Protein AF-A0A9Q4FZD1-F1 (afdb_monomer)

InterPro domains:
  IPR014198 Stage III sporulation protein AB [PF09548] (3-170)
  IPR014198 Stage III sporulation protein AB [PIRSF021435] (3-170)
  IPR014198 Stage III sporulation protein AB [TIGR02833] (3-170)

Organism: Salipaludibacillus agaradhaerens (NCBI:txid76935)

Nearest PDB structures (foldseek):
  6bs9-assembly4_D  TM=9.575E-01  e=6.728E-07  Bacillus subtilis subsp. subtilis str. 168
  7sqc-assembly1_1F  TM=3.186E-01  e=6.714E-01  Chlamydomonas reinhardtii
  8auw-assembly1_D  TM=2.528E-01  e=2.727E-01  Homo sapiens
  4tx5-assembly1_B  TM=2.500E-01  e=8.202E-01  Homo sapiens
  6hrn-assembly1_A  TM=1.832E-01  e=4.728E+00  Nostoc sp.

Structure (mmCIF, N/CA/C/O backbone):
data_AF-A0A9Q4FZD1-F1
#
_entry.id   AF-A0A9Q4FZD1-F1
#
loop_
_atom_site.group_PDB
_atom_site.id
_atom_site.type_symbol
_atom_site.label_atom_id
_atom_site.label_alt_id
_atom_site.label_comp_id
_atom_site.label_asym_id
_atom_site.label_entity_id
_atom_site.label_seq_id
_atom_site.pdbx_PDB_ins_code
_atom_site.Cartn_x
_atom_site.Cartn_y
_atom_site.Cartn_z
_atom_site.occupancy
_atom_site.B_iso_or_equiv
_atom_site.auth_seq_id
_atom_site.auth_comp_id
_atom_site.auth_asym_id
_atom_site.auth_atom_id
_atom_site.pdbx_PDB_model_num
ATOM 1 N N . MET A 1 1 ? 14.912 -12.432 -41.204 1.00 73.25 1 MET A N 1
ATOM 2 C CA . MET A 1 1 ? 15.344 -13.084 -39.947 1.00 73.25 1 MET A CA 1
ATOM 3 C C . MET A 1 1 ? 15.979 -12.078 -38.984 1.00 73.25 1 MET A C 1
ATOM 5 O O . MET A 1 1 ? 15.402 -11.865 -37.931 1.00 73.25 1 MET A O 1
ATOM 9 N N . MET A 1 2 ? 17.063 -11.380 -39.351 1.00 79.94 2 MET A N 1
ATOM 10 C CA . MET A 1 2 ? 17.784 -10.444 -38.459 1.00 79.94 2 MET A CA 1
ATOM 11 C C . MET A 1 2 ? 16.929 -9.287 -37.895 1.00 79.94 2 MET A C 1
ATOM 13 O O . MET A 1 2 ? 16.919 -9.051 -36.692 1.00 79.94 2 MET A O 1
ATOM 17 N N . TRP A 1 3 ? 16.117 -8.638 -38.738 1.00 88.12 3 TRP A N 1
ATOM 18 C CA . TRP A 1 3 ? 15.222 -7.544 -38.325 1.00 88.12 3 TRP A CA 1
ATOM 19 C C . TRP A 1 3 ? 14.130 -7.963 -37.329 1.00 88.12 3 TRP A C 1
ATOM 21 O O . TRP A 1 3 ? 13.725 -7.172 -36.483 1.00 88.12 3 TRP A O 1
ATOM 31 N N . LEU A 1 4 ? 13.678 -9.218 -37.405 1.00 93.44 4 LEU A N 1
ATOM 32 C CA . LEU A 1 4 ? 12.695 -9.781 -36.475 1.00 93.44 4 LEU A CA 1
ATOM 33 C C . LEU A 1 4 ? 13.307 -9.968 -35.081 1.00 93.44 4 LEU A C 1
ATOM 35 O O . LEU A 1 4 ? 12.682 -9.607 -34.090 1.00 93.44 4 LEU A O 1
ATOM 39 N N . GLY A 1 5 ? 14.548 -10.460 -35.011 1.00 93.44 5 GLY A N 1
ATOM 40 C CA . GLY A 1 5 ? 15.288 -10.563 -33.752 1.00 93.44 5 GLY A CA 1
ATOM 41 C C . GLY A 1 5 ? 15.528 -9.196 -33.110 1.00 93.44 5 GLY A C 1
ATOM 42 O O . GLY A 1 5 ? 15.253 -9.020 -31.926 1.00 93.44 5 GLY A O 1
ATOM 43 N N . ALA A 1 6 ? 15.944 -8.205 -33.905 1.00 95.19 6 ALA A N 1
ATOM 44 C CA . ALA A 1 6 ? 16.139 -6.838 -33.425 1.00 95.19 6 ALA A CA 1
ATOM 45 C C . ALA A 1 6 ? 14.850 -6.226 -32.846 1.00 95.19 6 ALA A C 1
ATOM 47 O O . ALA A 1 6 ? 14.877 -5.630 -31.769 1.00 95.19 6 ALA A O 1
ATOM 48 N N . ALA A 1 7 ? 13.709 -6.423 -33.516 1.00 95.69 7 ALA A N 1
ATOM 49 C CA . ALA A 1 7 ? 12.416 -5.952 -33.025 1.00 95.69 7 ALA A CA 1
ATOM 50 C C . ALA A 1 7 ? 12.028 -6.605 -31.687 1.00 95.69 7 ALA A C 1
ATOM 52 O O . ALA A 1 7 ? 11.580 -5.910 -30.778 1.00 95.69 7 ALA A O 1
ATOM 53 N N . ILE A 1 8 ? 12.242 -7.918 -31.539 1.00 96.38 8 ILE A N 1
ATOM 54 C CA . ILE A 1 8 ? 11.956 -8.637 -30.288 1.00 96.38 8 ILE A CA 1
ATOM 55 C C . ILE A 1 8 ? 12.805 -8.087 -29.139 1.00 96.38 8 ILE A C 1
ATOM 57 O O . ILE A 1 8 ? 12.263 -7.828 -28.069 1.00 96.38 8 ILE A O 1
ATOM 61 N N . ILE A 1 9 ? 14.106 -7.871 -29.359 1.00 96.50 9 ILE A N 1
ATOM 62 C CA . ILE A 1 9 ? 15.020 -7.342 -28.333 1.00 96.50 9 ILE A CA 1
ATOM 63 C C . ILE A 1 9 ? 14.562 -5.965 -27.852 1.00 96.50 9 ILE A C 1
ATOM 65 O O . ILE A 1 9 ? 14.472 -5.735 -26.649 1.00 96.50 9 ILE A O 1
ATOM 69 N N . ILE A 1 10 ? 14.238 -5.061 -28.780 1.00 96.62 10 ILE A N 1
ATOM 70 C CA . ILE A 1 10 ? 13.800 -3.705 -28.431 1.00 96.62 10 ILE A CA 1
ATOM 71 C C . ILE A 1 10 ? 12.472 -3.739 -27.664 1.00 96.62 10 ILE A C 1
ATOM 73 O O . ILE A 1 10 ? 12.308 -3.020 -26.677 1.00 96.62 10 ILE A O 1
ATOM 77 N N . LEU A 1 11 ? 11.513 -4.564 -28.099 1.00 97.56 11 LEU A N 1
ATOM 78 C CA . LEU A 1 11 ? 10.206 -4.660 -27.447 1.00 97.56 11 LEU A CA 1
ATOM 79 C C . LEU A 1 11 ? 10.313 -5.214 -26.024 1.00 97.56 11 LEU A C 1
ATOM 81 O O . LEU A 1 11 ? 9.697 -4.660 -25.114 1.00 97.56 11 LEU A O 1
ATOM 85 N N . THR A 1 12 ? 11.104 -6.266 -25.808 1.00 96.62 12 THR A N 1
ATOM 86 C CA . THR A 1 12 ? 11.257 -6.862 -24.475 1.00 96.62 12 THR A CA 1
ATOM 87 C C . THR A 1 12 ? 12.021 -5.938 -23.533 1.00 96.62 12 THR A C 1
ATOM 89 O O . THR A 1 12 ? 11.570 -5.724 -22.410 1.00 96.62 12 THR A O 1
ATOM 92 N N . SER A 1 13 ? 13.115 -5.316 -23.981 1.00 96.56 13 SER A N 1
ATOM 93 C CA . SER A 1 13 ? 13.891 -4.389 -23.150 1.00 96.56 13 SER A CA 1
ATOM 94 C C . SER A 1 13 ? 13.083 -3.142 -22.770 1.00 96.56 13 SER A C 1
ATOM 96 O O . SER A 1 13 ? 13.104 -2.708 -21.616 1.00 96.56 13 SER A O 1
ATOM 98 N N . THR A 1 14 ? 12.308 -2.597 -23.714 1.00 97.06 14 THR A N 1
ATOM 99 C CA . THR A 1 14 ? 11.398 -1.471 -23.461 1.00 97.06 14 THR A CA 1
ATOM 100 C C . THR A 1 14 ? 10.297 -1.879 -22.489 1.00 97.06 14 THR A C 1
ATOM 102 O O . THR A 1 14 ? 10.012 -1.141 -21.545 1.00 97.06 14 THR A O 1
ATOM 105 N N . GLY A 1 15 ? 9.725 -3.074 -22.673 1.00 97.38 15 GLY A N 1
ATOM 106 C CA . GLY A 1 15 ? 8.716 -3.636 -21.780 1.00 97.38 15 GLY A CA 1
ATOM 107 C C . GLY A 1 15 ? 9.211 -3.764 -20.339 1.00 97.38 15 GLY A C 1
ATOM 108 O O . GLY A 1 15 ? 8.520 -3.329 -19.423 1.00 97.38 15 GLY A O 1
ATOM 109 N N . VAL A 1 16 ? 10.436 -4.259 -20.133 1.00 97.31 16 VAL A N 1
ATOM 110 C CA . VAL A 1 16 ? 11.064 -4.335 -18.801 1.00 97.31 16 VAL A CA 1
ATOM 111 C C . VAL A 1 16 ? 11.230 -2.945 -18.181 1.00 97.31 16 VAL A C 1
ATOM 113 O O . VAL A 1 16 ? 10.867 -2.743 -17.024 1.00 97.31 16 VAL A O 1
ATOM 116 N N . GLY A 1 17 ? 11.726 -1.964 -18.943 1.00 97.12 17 GLY A N 1
ATOM 117 C CA . GLY A 1 17 ? 11.866 -0.587 -18.454 1.00 97.12 17 GLY A CA 1
ATOM 118 C C . GLY A 1 17 ? 10.527 0.047 -18.056 1.00 97.12 17 GLY A C 1
ATOM 119 O O . GLY A 1 17 ? 10.441 0.768 -17.060 1.00 97.12 17 GLY A O 1
ATOM 120 N N . TRP A 1 18 ? 9.464 -0.247 -18.805 1.00 96.88 18 TRP A N 1
ATOM 121 C CA . TRP A 1 18 ? 8.106 0.191 -18.483 1.00 96.88 18 TRP A CA 1
ATOM 122 C C . TRP A 1 18 ? 7.532 -0.509 -17.252 1.00 96.88 18 TRP A C 1
ATOM 124 O O . TRP A 1 18 ? 6.902 0.157 -16.434 1.00 96.88 18 TRP A O 1
ATOM 134 N N . GLU A 1 19 ? 7.759 -1.810 -17.085 1.00 97.25 19 GLU A N 1
ATOM 135 C CA . GLU A 1 19 ? 7.276 -2.546 -15.913 1.00 97.25 19 GLU A CA 1
ATOM 136 C C . GLU A 1 19 ? 7.944 -2.049 -14.625 1.00 97.25 19 GLU A C 1
ATOM 138 O O . GLU A 1 19 ? 7.257 -1.755 -13.647 1.00 97.25 19 GLU A O 1
ATOM 143 N N . LEU A 1 20 ? 9.263 -1.826 -14.646 1.00 96.38 20 LEU A N 1
ATOM 144 C CA . LEU A 1 20 ? 9.989 -1.233 -13.516 1.00 96.38 20 LEU A CA 1
ATOM 145 C C . LEU A 1 20 ? 9.476 0.169 -13.169 1.00 96.38 20 LEU A C 1
ATOM 147 O O . LEU A 1 20 ? 9.356 0.516 -11.996 1.00 96.38 20 LEU A O 1
ATOM 151 N N . SER A 1 21 ? 9.141 0.972 -14.179 1.00 96.25 21 SER A N 1
ATOM 152 C CA . SER A 1 21 ? 8.519 2.281 -13.976 1.00 96.25 21 SER A CA 1
ATOM 153 C C . SER A 1 21 ? 7.132 2.165 -13.340 1.00 96.25 21 SER A C 1
ATOM 155 O O . SER A 1 21 ? 6.840 2.916 -12.411 1.00 96.25 21 SER A O 1
ATOM 157 N N . LYS A 1 22 ? 6.284 1.243 -13.809 1.00 97.00 22 LYS A N 1
ATOM 158 C CA . LYS A 1 22 ? 4.935 1.038 -13.257 1.00 97.00 22 LYS A CA 1
ATOM 159 C C . LYS A 1 22 ? 4.967 0.532 -11.821 1.00 97.00 22 LYS A C 1
ATOM 161 O O . LYS A 1 22 ? 4.122 0.932 -11.030 1.00 97.00 22 LYS A O 1
ATOM 166 N N . ARG A 1 23 ? 5.947 -0.297 -11.462 1.00 97.00 23 ARG A N 1
ATOM 167 C CA . ARG A 1 23 ? 6.154 -0.757 -10.084 1.00 97.00 23 ARG A CA 1
ATOM 168 C C . ARG A 1 23 ? 6.319 0.409 -9.100 1.00 97.00 23 ARG A C 1
ATOM 170 O O . ARG A 1 23 ? 5.718 0.390 -8.029 1.00 97.00 23 ARG A O 1
ATOM 177 N N . LEU A 1 24 ? 7.057 1.460 -9.482 1.00 97.62 24 LEU A N 1
ATOM 178 C CA . LEU A 1 24 ? 7.194 2.671 -8.656 1.00 97.62 24 LEU A CA 1
ATOM 179 C C . LEU A 1 24 ? 5.847 3.381 -8.451 1.00 97.62 24 LEU A C 1
ATOM 181 O O . LEU A 1 24 ? 5.520 3.785 -7.340 1.00 97.62 24 LEU A O 1
ATOM 185 N N . GLU A 1 25 ? 5.058 3.511 -9.518 1.00 97.38 25 GLU A N 1
ATOM 186 C CA . GLU A 1 25 ? 3.733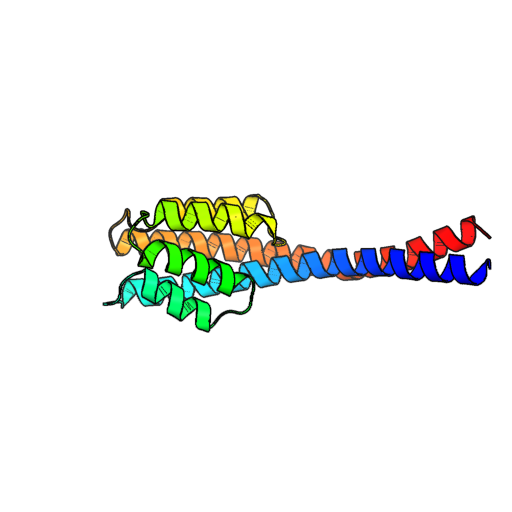 4.139 -9.477 1.00 97.38 25 GLU A CA 1
ATOM 187 C C . GLU A 1 25 ? 2.739 3.334 -8.628 1.00 97.38 25 GLU A C 1
ATOM 189 O O . GLU A 1 25 ? 2.021 3.906 -7.802 1.00 97.38 25 GLU A O 1
ATOM 194 N N . ARG A 1 26 ? 2.714 2.004 -8.798 1.00 98.12 26 ARG A N 1
ATOM 195 C CA . ARG A 1 26 ? 1.842 1.090 -8.047 1.00 98.12 26 ARG A CA 1
ATOM 196 C C . ARG A 1 26 ? 2.124 1.162 -6.553 1.00 98.12 26 ARG A C 1
ATOM 198 O O . ARG A 1 26 ? 1.175 1.291 -5.784 1.00 98.12 26 ARG A O 1
ATOM 205 N N . ARG A 1 27 ? 3.400 1.163 -6.147 1.00 98.19 27 ARG A N 1
ATOM 206 C CA . ARG A 1 27 ? 3.795 1.322 -4.741 1.00 98.19 27 ARG A CA 1
ATOM 207 C C . ARG A 1 27 ? 3.266 2.627 -4.144 1.00 98.19 27 ARG A C 1
ATOM 209 O O . ARG A 1 27 ? 2.564 2.597 -3.136 1.00 98.19 27 ARG A O 1
ATOM 216 N N . THR A 1 28 ? 3.560 3.765 -4.780 1.00 98.44 28 THR A N 1
ATOM 217 C CA . THR A 1 28 ? 3.109 5.093 -4.318 1.00 98.44 28 THR A CA 1
ATOM 218 C C . THR A 1 28 ? 1.588 5.150 -4.191 1.00 98.44 28 THR A C 1
ATOM 220 O O . THR A 1 28 ? 1.046 5.609 -3.186 1.00 98.44 28 THR A O 1
ATOM 223 N N . THR A 1 29 ? 0.890 4.650 -5.209 1.00 98.31 29 THR A N 1
ATOM 224 C CA . THR A 1 29 ? -0.574 4.625 -5.259 1.00 98.31 29 THR A CA 1
ATOM 225 C C . THR A 1 29 ? -1.159 3.745 -4.159 1.00 98.31 29 THR A C 1
ATOM 227 O O . THR A 1 29 ? -2.129 4.127 -3.506 1.00 98.31 29 THR A O 1
ATOM 230 N N . LEU A 1 30 ? -0.555 2.586 -3.906 1.00 98.56 30 LEU A N 1
ATOM 231 C CA . LEU A 1 30 ? -1.023 1.671 -2.880 1.00 98.56 30 LEU A CA 1
ATOM 232 C C . LEU A 1 30 ? -0.825 2.231 -1.464 1.00 98.56 30 LEU A C 1
ATOM 234 O O . LEU A 1 30 ? -1.756 2.179 -0.663 1.00 98.56 30 LEU A O 1
ATOM 238 N N . LEU A 1 31 ? 0.327 2.843 -1.174 1.00 98.56 31 LEU A N 1
ATOM 239 C CA . LEU A 1 31 ? 0.563 3.539 0.098 1.00 98.56 31 LEU A CA 1
ATOM 240 C C . LEU A 1 31 ? -0.485 4.630 0.351 1.00 98.56 31 LEU A C 1
ATOM 242 O O . LEU A 1 31 ? -1.032 4.721 1.451 1.00 98.56 31 LEU A O 1
ATOM 246 N N . ARG A 1 32 ? -0.833 5.403 -0.686 1.00 98.50 32 ARG A N 1
ATOM 247 C CA . ARG A 1 32 ? -1.905 6.401 -0.609 1.00 98.50 32 ARG A CA 1
ATOM 248 C C . ARG A 1 32 ? -3.252 5.771 -0.264 1.00 98.50 32 ARG A C 1
ATOM 250 O O . ARG A 1 32 ? -3.941 6.280 0.614 1.00 98.50 32 ARG A O 1
ATOM 257 N N . HIS A 1 33 ? -3.632 4.679 -0.928 1.00 98.50 33 HIS A N 1
ATOM 258 C CA . HIS A 1 33 ? -4.896 3.995 -0.642 1.00 98.50 33 HIS A CA 1
ATOM 259 C C . HIS A 1 33 ? -4.944 3.434 0.781 1.00 98.50 33 HIS A C 1
ATOM 261 O O . HIS A 1 33 ? -5.967 3.577 1.443 1.00 98.50 33 HIS A O 1
ATOM 267 N N . MET A 1 34 ? -3.842 2.868 1.281 1.00 98.25 34 MET A N 1
ATOM 268 C CA . MET A 1 34 ? -3.763 2.395 2.666 1.00 98.25 34 MET A CA 1
ATOM 269 C C . MET A 1 34 ? -3.855 3.545 3.673 1.00 98.25 34 MET A C 1
ATOM 271 O O . MET A 1 34 ? -4.530 3.414 4.691 1.00 98.25 34 MET A O 1
ATOM 275 N N . LYS A 1 35 ? -3.243 4.698 3.381 1.00 97.44 35 LYS A N 1
ATOM 276 C CA . LYS A 1 35 ? -3.379 5.899 4.216 1.00 97.44 35 LYS A CA 1
ATOM 277 C C . LYS A 1 35 ? -4.835 6.365 4.293 1.00 97.44 35 LYS A C 1
ATOM 279 O O . LYS A 1 35 ? -5.343 6.569 5.390 1.00 97.44 35 LYS A O 1
ATOM 284 N N . VAL A 1 36 ? -5.508 6.469 3.143 1.00 97.00 36 VAL A N 1
ATOM 285 C CA . VAL A 1 36 ? -6.935 6.833 3.064 1.00 97.00 36 VAL A CA 1
ATOM 286 C C . VAL A 1 36 ? -7.797 5.822 3.820 1.00 97.00 36 VAL A C 1
ATOM 288 O O . VAL A 1 36 ? -8.666 6.223 4.585 1.00 97.00 36 VAL A O 1
ATOM 291 N N . ALA A 1 37 ? -7.519 4.522 3.680 1.00 96.62 37 ALA A N 1
ATOM 292 C CA . ALA A 1 37 ? -8.226 3.481 4.420 1.00 96.62 37 ALA A CA 1
ATOM 293 C C . ALA A 1 37 ? -8.158 3.699 5.937 1.00 96.62 37 ALA A C 1
ATOM 295 O O . ALA A 1 37 ? -9.175 3.611 6.621 1.00 96.62 37 ALA A O 1
ATOM 296 N N . LEU A 1 38 ? -6.969 4.012 6.462 1.00 94.75 38 LEU A N 1
ATOM 297 C CA . LEU A 1 38 ? -6.789 4.282 7.887 1.00 94.75 38 LEU A CA 1
ATOM 298 C C . LEU A 1 38 ? -7.433 5.602 8.322 1.00 94.75 38 LEU A C 1
ATOM 300 O O . LEU A 1 38 ? -7.863 5.711 9.463 1.00 94.75 38 LEU A O 1
ATOM 304 N N . GLU A 1 39 ? -7.499 6.614 7.459 1.00 92.88 39 GLU A N 1
ATOM 305 C CA . GLU A 1 39 ? -8.219 7.874 7.720 1.00 92.88 39 GLU A CA 1
ATOM 306 C C . GLU A 1 39 ? -9.726 7.659 7.838 1.00 92.88 39 GLU A C 1
ATOM 308 O O . GLU A 1 39 ? -10.361 8.130 8.788 1.00 92.88 39 GLU A O 1
ATOM 313 N N . THR A 1 40 ? -10.291 6.866 6.928 1.00 92.88 40 THR A N 1
ATOM 314 C CA . THR A 1 40 ? -11.691 6.456 7.029 1.00 92.88 40 THR A CA 1
ATOM 315 C C . THR A 1 40 ? -11.911 5.606 8.277 1.00 92.88 40 THR A C 1
ATOM 317 O O . THR A 1 40 ? -12.872 5.841 8.999 1.00 92.88 40 THR A O 1
ATOM 320 N N . LEU A 1 41 ? -10.988 4.695 8.603 1.00 91.00 41 LEU A N 1
ATOM 321 C CA . LEU A 1 41 ? -11.077 3.891 9.821 1.00 91.00 41 LEU A CA 1
ATOM 322 C C . LEU A 1 41 ? -11.009 4.732 11.105 1.00 91.00 41 LEU A C 1
ATOM 324 O O . LEU A 1 41 ? -11.752 4.427 12.028 1.00 91.00 41 LEU A O 1
ATOM 328 N N . ASP A 1 42 ? -10.174 5.778 11.190 1.00 88.88 42 ASP A N 1
ATOM 329 C CA . ASP A 1 42 ? -10.147 6.679 12.364 1.00 88.88 42 ASP A CA 1
ATOM 330 C C . ASP A 1 42 ? -11.505 7.357 12.563 1.00 88.88 42 ASP A C 1
ATOM 332 O O . ASP A 1 42 ? -12.014 7.458 13.681 1.00 88.88 42 ASP A O 1
ATOM 336 N N . THR A 1 43 ? -12.107 7.788 11.452 1.00 84.81 43 THR A N 1
ATOM 337 C CA . THR A 1 43 ? -13.433 8.406 11.441 1.00 84.81 43 THR A CA 1
ATOM 338 C C . THR A 1 43 ? -14.478 7.400 11.912 1.00 84.81 43 THR A C 1
ATOM 340 O O . THR A 1 43 ? -15.196 7.678 12.869 1.00 84.81 43 THR A O 1
ATOM 343 N N . GLU A 1 44 ? -14.510 6.204 11.322 1.00 82.75 44 GLU A N 1
ATOM 344 C CA . GLU A 1 44 ? -15.433 5.148 11.732 1.00 82.75 44 GLU A CA 1
ATOM 345 C C . GLU A 1 44 ? -15.215 4.777 13.20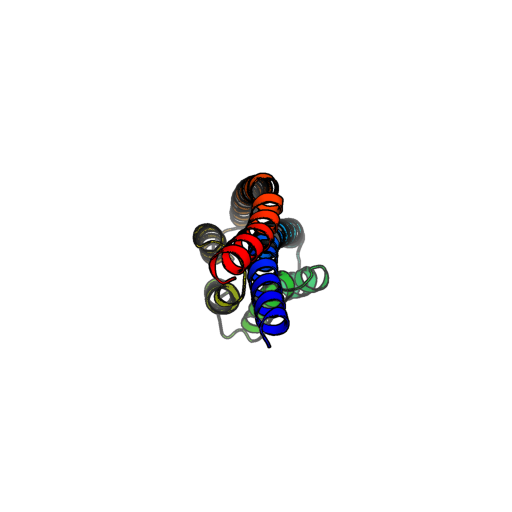1 1.00 82.75 44 GLU A C 1
ATOM 347 O O . GLU A 1 44 ? -16.130 4.939 13.981 1.00 82.75 44 GLU A O 1
ATOM 352 N N . VAL A 1 45 ? -14.017 4.412 13.664 1.00 77.44 45 VAL A N 1
ATOM 353 C CA . VAL A 1 45 ? -13.774 4.036 15.077 1.00 77.44 45 VAL A CA 1
ATOM 354 C C . VAL A 1 45 ? -14.159 5.146 16.067 1.00 77.44 45 VAL A C 1
ATOM 356 O O . VAL A 1 45 ? -14.616 4.852 17.171 1.00 77.44 45 VAL A O 1
ATOM 359 N N . THR A 1 46 ? -14.015 6.418 15.685 1.00 70.94 46 THR A N 1
ATOM 360 C CA . THR A 1 46 ? -14.405 7.560 16.528 1.00 70.94 46 THR A CA 1
ATOM 361 C C . THR A 1 46 ? -15.927 7.721 16.644 1.00 70.94 46 THR A C 1
ATOM 363 O O . THR A 1 46 ? -16.411 8.182 17.679 1.00 70.94 46 THR A O 1
ATOM 366 N N . PHE A 1 47 ? -16.689 7.353 15.610 1.00 66.31 47 PHE A N 1
ATOM 367 C CA . PHE A 1 47 ? -18.143 7.561 15.540 1.00 66.31 47 PHE A CA 1
ATOM 368 C C . PHE A 1 47 ? -18.971 6.261 15.560 1.00 66.31 47 PHE A C 1
ATOM 370 O O . PHE A 1 47 ? -20.196 6.317 15.692 1.00 66.31 47 PHE A O 1
ATOM 377 N N . ALA A 1 48 ? -18.334 5.098 15.422 1.00 61.69 48 ALA A N 1
ATOM 378 C CA . ALA A 1 48 ? -18.983 3.853 15.042 1.00 61.69 48 ALA A CA 1
ATOM 379 C C . ALA A 1 48 ? -19.732 3.205 16.200 1.00 61.69 48 ALA A C 1
ATOM 381 O O . ALA A 1 48 ? -19.195 2.904 17.264 1.00 61.69 48 ALA A O 1
ATOM 382 N N . MET A 1 49 ? -20.985 2.883 15.889 1.00 65.62 49 MET A N 1
ATOM 383 C CA . MET A 1 49 ? -21.815 1.895 16.572 1.00 65.62 49 MET A CA 1
ATOM 384 C C . MET A 1 49 ? -21.814 0.545 15.820 1.00 65.62 49 MET A C 1
ATOM 386 O O . MET A 1 49 ? -22.650 -0.307 16.117 1.00 65.62 49 MET A O 1
ATOM 390 N N . ILE A 1 50 ? -20.922 0.358 14.830 1.00 82.75 50 ILE A N 1
ATOM 391 C CA . ILE A 1 50 ? -20.869 -0.832 13.962 1.00 82.75 50 ILE A CA 1
ATOM 392 C C . ILE A 1 50 ? -19.644 -1.721 14.251 1.00 82.75 50 ILE A C 1
ATOM 394 O O . ILE A 1 50 ? -18.601 -1.215 14.671 1.00 82.75 50 ILE A O 1
ATOM 398 N N . PRO A 1 51 ? -19.736 -3.045 14.027 1.00 87.38 51 PRO A N 1
ATOM 399 C CA . PRO A 1 51 ? -18.605 -3.959 14.168 1.00 87.38 51 PRO A CA 1
ATOM 400 C C . PRO A 1 51 ? -17.456 -3.670 13.188 1.00 87.38 51 PRO A C 1
ATOM 402 O O . PRO A 1 51 ? -17.668 -3.236 12.058 1.00 87.38 51 PRO A O 1
ATOM 405 N N . LEU A 1 52 ? -16.225 -4.012 13.581 1.00 88.25 52 LEU A N 1
ATOM 406 C CA . LEU A 1 52 ? -15.015 -3.729 12.796 1.00 88.25 52 LEU A CA 1
ATOM 407 C C . LEU A 1 52 ? -14.991 -4.404 11.411 1.00 88.25 52 LEU A C 1
ATOM 409 O O . LEU A 1 52 ? -14.505 -3.811 10.449 1.00 88.25 52 LEU A O 1
ATOM 413 N N . TRP A 1 53 ? -15.535 -5.620 11.286 1.00 91.44 53 TRP A N 1
ATOM 414 C CA . TRP A 1 53 ? -15.645 -6.296 9.986 1.00 91.44 53 TRP A CA 1
ATOM 415 C C . TRP A 1 53 ? -16.507 -5.492 9.004 1.00 91.44 53 TRP A C 1
ATOM 417 O O . TRP A 1 53 ? -16.175 -5.417 7.821 1.00 91.44 53 TRP A O 1
ATOM 427 N N . GLU A 1 54 ? -17.571 -4.850 9.496 1.00 92.31 54 GLU A N 1
ATOM 428 C CA . GLU A 1 54 ? -18.475 -4.030 8.690 1.00 92.31 54 GLU A CA 1
ATOM 429 C C . GLU A 1 54 ? -17.787 -2.725 8.277 1.00 92.31 54 GLU A C 1
ATOM 431 O O . GLU A 1 54 ? -17.871 -2.330 7.115 1.00 92.31 54 GLU A O 1
ATOM 436 N N . ALA A 1 55 ? -17.023 -2.108 9.185 1.00 91.94 55 ALA A N 1
ATOM 437 C CA . ALA A 1 55 ? -16.207 -0.938 8.867 1.00 91.94 55 ALA A CA 1
ATOM 438 C C . ALA A 1 55 ? -15.203 -1.243 7.740 1.00 91.94 55 ALA A C 1
ATOM 440 O O . ALA A 1 55 ? -15.151 -0.520 6.746 1.00 91.94 55 ALA A O 1
ATOM 441 N N . PHE A 1 56 ? -14.455 -2.349 7.828 1.00 94.19 56 PHE A N 1
ATOM 442 C CA . PHE A 1 56 ? -13.532 -2.746 6.758 1.00 94.19 56 PHE A CA 1
ATOM 443 C C . PHE A 1 56 ? -14.245 -3.014 5.427 1.00 94.19 56 PHE A C 1
ATOM 445 O O . PHE A 1 56 ? -13.754 -2.576 4.386 1.00 94.19 56 PHE A O 1
ATOM 452 N N . GLU A 1 57 ? -15.419 -3.653 5.444 1.00 95.19 57 GLU A N 1
ATOM 453 C CA . GLU A 1 57 ? -16.225 -3.888 4.239 1.00 95.19 57 GLU A CA 1
ATOM 454 C C . GLU A 1 57 ? -16.679 -2.568 3.584 1.00 95.19 57 GLU A C 1
ATOM 456 O O . GLU A 1 57 ? -16.642 -2.415 2.358 1.00 95.19 57 GLU A O 1
ATOM 461 N N . GLN A 1 58 ? -17.107 -1.589 4.385 1.00 94.25 58 GLN A N 1
ATOM 462 C CA . GLN A 1 58 ? -17.541 -0.279 3.894 1.00 94.25 58 GLN A CA 1
ATOM 463 C C . GLN A 1 58 ? -16.382 0.555 3.336 1.00 94.25 58 GLN A C 1
ATOM 465 O O . GLN A 1 58 ? -16.541 1.209 2.301 1.00 94.25 58 GLN A O 1
ATOM 470 N N . ILE A 1 59 ? -15.211 0.509 3.975 1.00 95.81 59 ILE A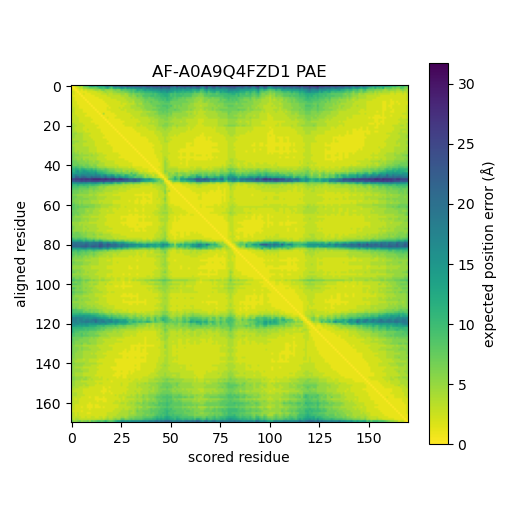 N 1
ATOM 471 C CA . ILE A 1 59 ? -14.003 1.186 3.487 1.00 95.81 59 ILE A CA 1
ATOM 472 C C . ILE A 1 59 ? -13.538 0.539 2.176 1.00 95.81 59 ILE A C 1
ATOM 474 O O . ILE A 1 59 ? -13.241 1.240 1.207 1.00 95.81 59 ILE A O 1
ATOM 478 N N . ALA A 1 60 ? -13.543 -0.795 2.092 1.00 97.50 60 ALA A N 1
ATOM 479 C CA . ALA A 1 60 ? -13.136 -1.525 0.893 1.00 97.50 60 ALA A CA 1
ATOM 480 C C . ALA A 1 60 ? -13.949 -1.119 -0.349 1.00 97.50 60 ALA A C 1
ATOM 482 O O . ALA A 1 60 ?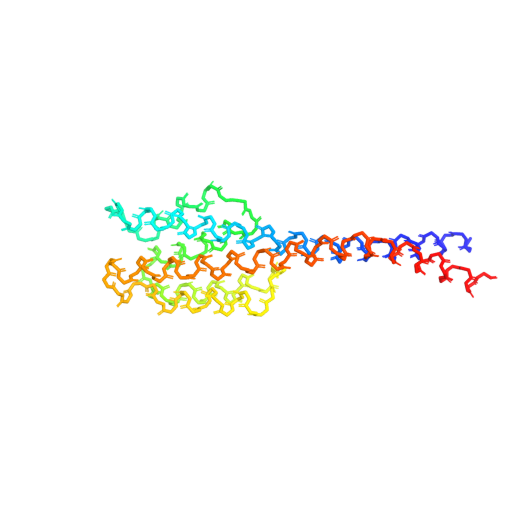 -13.382 -0.946 -1.428 1.00 97.50 60 ALA A O 1
ATOM 483 N N . LYS A 1 61 ? -15.263 -0.888 -0.204 1.00 96.44 61 LYS A N 1
ATOM 484 C CA . LYS A 1 61 ? -16.156 -0.443 -1.297 1.00 96.44 61 LYS A CA 1
ATOM 485 C C . LYS A 1 61 ? -15.744 0.893 -1.930 1.00 96.44 61 LYS A C 1
ATOM 487 O O . LYS A 1 61 ? -16.148 1.170 -3.058 1.00 96.44 61 LYS A O 1
ATOM 492 N N . GLN A 1 62 ? -14.954 1.702 -1.229 1.00 95.94 62 GLN A N 1
ATOM 493 C CA . GLN A 1 62 ? -14.511 3.028 -1.668 1.00 95.94 62 GLN A CA 1
ATOM 494 C C . GLN A 1 62 ? -13.097 3.017 -2.267 1.00 95.94 62 GLN A C 1
ATOM 496 O O . GLN A 1 62 ? -12.648 4.029 -2.805 1.00 95.94 62 GLN A O 1
ATOM 501 N N . LEU A 1 63 ? -12.393 1.885 -2.195 1.00 97.00 63 LEU A N 1
ATOM 502 C CA . LEU A 1 63 ? -11.010 1.758 -2.638 1.00 97.00 63 LEU A CA 1
ATOM 503 C C . LEU A 1 63 ? -10.909 0.935 -3.931 1.00 97.00 63 LEU A C 1
ATOM 505 O O . LEU A 1 63 ? -11.704 0.024 -4.177 1.00 97.00 63 LEU A O 1
ATOM 509 N N . PRO A 1 64 ? -9.911 1.210 -4.782 1.00 97.44 64 PRO A N 1
ATOM 510 C CA . PRO A 1 64 ? -9.574 0.322 -5.883 1.00 97.44 64 PRO A CA 1
ATOM 511 C C . PRO A 1 64 ? -8.746 -0.881 -5.396 1.00 97.44 64 PRO A C 1
ATOM 513 O O . PRO A 1 64 ? -8.153 -0.883 -4.313 1.00 97.44 64 PRO A O 1
ATOM 516 N N . ALA A 1 65 ? -8.676 -1.915 -6.237 1.00 96.75 65 ALA A N 1
ATOM 517 C CA . ALA A 1 65 ? -7.708 -2.994 -6.062 1.00 96.75 65 ALA A CA 1
ATOM 518 C C . ALA A 1 65 ? -6.264 -2.446 -6.179 1.00 96.75 65 ALA A C 1
ATOM 520 O O . ALA A 1 65 ? -6.035 -1.513 -6.957 1.00 96.75 65 ALA A O 1
ATOM 521 N N . PRO A 1 66 ? -5.289 -2.994 -5.430 1.00 97.69 66 PRO A N 1
ATOM 522 C CA . PRO A 1 66 ? -5.414 -4.165 -4.554 1.00 97.69 66 PRO A CA 1
ATOM 523 C C . PRO A 1 66 ? -5.779 -3.832 -3.091 1.00 97.69 66 PRO A C 1
ATOM 525 O O . PRO A 1 66 ? -5.987 -4.746 -2.302 1.00 97.69 66 PRO A O 1
ATOM 528 N N . ALA A 1 67 ? -5.887 -2.553 -2.704 1.00 98.19 67 ALA A N 1
ATOM 529 C CA . ALA A 1 67 ? -6.202 -2.155 -1.321 1.00 98.19 67 ALA A CA 1
ATOM 530 C C . ALA A 1 67 ? -7.599 -2.620 -0.869 1.00 98.19 67 ALA A C 1
ATOM 532 O O . ALA A 1 67 ? -7.778 -3.077 0.258 1.00 98.19 67 ALA A O 1
ATOM 533 N N . LYS A 1 68 ? -8.584 -2.550 -1.772 1.00 98.25 68 LYS A N 1
ATOM 534 C CA . LYS A 1 68 ? -9.921 -3.121 -1.553 1.00 98.25 68 LYS A CA 1
ATOM 535 C C . LYS A 1 68 ? -9.866 -4.606 -1.210 1.00 98.25 68 LYS A C 1
ATOM 537 O O . LYS A 1 68 ? -10.603 -5.054 -0.338 1.00 98.25 68 LYS A O 1
ATOM 542 N N . ASP A 1 69 ? -9.041 -5.357 -1.931 1.00 98.06 69 ASP A N 1
ATOM 543 C CA . ASP A 1 69 ? -9.011 -6.812 -1.818 1.00 98.06 69 ASP A CA 1
ATOM 544 C C . ASP A 1 69 ? -8.451 -7.217 -0.451 1.00 98.06 69 ASP A C 1
ATOM 546 O O . ASP A 1 69 ? -9.054 -8.048 0.220 1.00 98.06 69 ASP A O 1
ATOM 550 N N . PHE A 1 70 ? -7.419 -6.510 0.024 1.00 98.31 70 PHE A N 1
ATOM 551 C CA . PHE A 1 70 ? -6.901 -6.650 1.385 1.00 98.31 70 PHE A CA 1
ATOM 552 C C . PHE A 1 70 ? -7.979 -6.422 2.455 1.00 98.31 70 PHE A C 1
ATOM 554 O O . PHE A 1 70 ? -8.218 -7.287 3.292 1.00 98.31 70 PHE A O 1
ATOM 561 N N . LEU A 1 71 ? -8.677 -5.280 2.425 1.00 97.56 71 LEU A N 1
ATOM 562 C CA . LEU A 1 71 ? -9.688 -4.979 3.448 1.00 97.56 71 LEU A CA 1
ATOM 563 C C . LEU A 1 71 ? -10.891 -5.927 3.397 1.00 97.56 71 LEU A C 1
ATOM 565 O O . LEU A 1 71 ? -11.434 -6.276 4.445 1.00 97.56 71 LEU A O 1
ATOM 569 N N . ASN A 1 72 ? -11.295 -6.376 2.207 1.00 97.62 72 ASN A N 1
ATOM 570 C CA . ASN A 1 72 ? -12.326 -7.404 2.069 1.00 97.62 72 ASN A CA 1
ATOM 571 C C . ASN A 1 72 ? -11.869 -8.752 2.637 1.00 97.62 72 ASN A C 1
ATOM 573 O O . ASN A 1 72 ? -12.669 -9.432 3.279 1.00 97.62 72 ASN A O 1
ATOM 577 N N . GLY A 1 73 ? -10.606 -9.131 2.428 1.00 96.62 73 GLY A N 1
ATOM 578 C CA . GLY A 1 73 ? -10.024 -10.338 3.011 1.00 96.62 73 GLY A CA 1
ATOM 579 C C . GLY A 1 73 ? -10.046 -10.292 4.540 1.00 96.62 73 GLY A C 1
ATOM 580 O O . GLY A 1 73 ? -10.604 -11.188 5.175 1.00 96.62 73 GLY A O 1
ATOM 581 N N . VAL A 1 74 ? -9.579 -9.185 5.131 1.00 96.19 74 VAL A N 1
ATOM 582 C CA . VAL A 1 74 ? -9.634 -8.960 6.588 1.00 96.19 74 VAL A CA 1
ATOM 583 C C . VAL A 1 74 ? -11.078 -8.992 7.101 1.00 96.19 74 VAL A C 1
ATOM 585 O O . VAL A 1 74 ? -11.369 -9.646 8.101 1.00 96.19 74 VAL A O 1
ATOM 588 N N . SER A 1 75 ? -12.000 -8.306 6.418 1.00 95.25 75 SER A N 1
ATOM 589 C CA . SER A 1 75 ? -13.422 -8.281 6.779 1.00 95.25 75 SER A CA 1
ATOM 590 C C . SER A 1 75 ? -14.042 -9.680 6.770 1.00 95.25 75 SER A C 1
ATOM 592 O O . SER A 1 75 ? -14.729 -10.050 7.721 1.00 95.25 75 SER A O 1
ATOM 594 N N . THR A 1 76 ?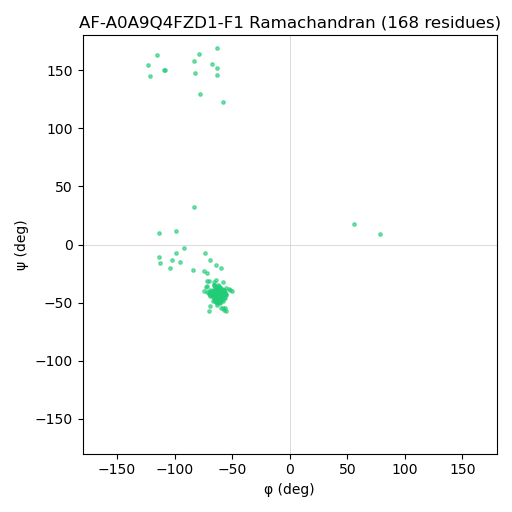 -13.759 -10.477 5.737 1.00 95.44 76 THR A N 1
ATOM 595 C CA . THR A 1 76 ? -14.291 -11.839 5.587 1.00 95.44 76 THR A CA 1
ATOM 596 C C . THR A 1 76 ? -13.828 -12.733 6.735 1.00 95.44 76 THR A C 1
ATOM 598 O O . THR A 1 76 ? -14.664 -13.330 7.408 1.00 95.44 76 THR A O 1
ATOM 601 N N . ARG A 1 77 ? -12.524 -12.732 7.039 1.00 93.88 77 ARG A N 1
ATOM 602 C CA . ARG A 1 77 ? -11.942 -13.496 8.158 1.00 93.88 77 ARG A CA 1
ATOM 603 C C . ARG A 1 77 ? -12.545 -13.120 9.510 1.00 93.88 77 ARG A C 1
ATOM 605 O O . ARG A 1 77 ? -12.809 -13.979 10.346 1.00 93.88 77 ARG A O 1
ATOM 612 N N . LEU A 1 78 ? -12.810 -11.831 9.720 1.00 92.25 78 LEU A N 1
ATOM 613 C CA . LEU A 1 78 ? -13.442 -11.347 10.947 1.00 92.25 78 LEU A CA 1
ATOM 614 C C . LEU A 1 78 ? -14.928 -11.706 11.045 1.00 92.25 78 LEU A C 1
ATOM 616 O O . LEU A 1 78 ? -15.429 -11.948 12.143 1.00 92.25 78 LEU A O 1
ATOM 620 N N . LYS A 1 79 ? -15.650 -11.708 9.922 1.00 90.06 79 LYS A N 1
ATOM 621 C CA . LYS A 1 79 ? -17.097 -11.952 9.885 1.00 90.06 79 LYS A CA 1
ATOM 622 C C . LYS A 1 79 ? -17.458 -13.366 10.330 1.00 90.06 79 LYS A C 1
ATOM 624 O O . LYS A 1 79 ? -18.466 -13.547 11.016 1.00 90.06 79 LYS A O 1
ATOM 629 N N . ASP A 1 80 ? -16.613 -14.334 9.998 1.00 83.38 80 ASP A N 1
ATOM 630 C CA . ASP A 1 80 ? -16.808 -15.733 10.375 1.00 83.38 80 ASP A CA 1
ATOM 631 C C . ASP A 1 80 ? -16.533 -15.979 11.880 1.00 83.38 80 ASP A C 1
ATOM 633 O O . ASP A 1 80 ? -16.880 -17.031 12.408 1.00 83.38 80 ASP A O 1
ATOM 637 N N . ASN A 1 81 ? -16.020 -14.971 12.612 1.00 73.38 81 ASN A N 1
ATOM 638 C CA . ASN A 1 81 ? -15.697 -14.983 14.053 1.00 73.38 81 ASN A CA 1
ATOM 639 C C . ASN A 1 81 ? -14.730 -16.098 14.498 1.00 73.38 81 ASN A C 1
ATOM 641 O O . ASN A 1 81 ? -14.636 -16.397 15.690 1.00 73.38 81 ASN A O 1
ATOM 645 N N . GLU A 1 82 ? -14.001 -16.711 13.568 1.00 76.00 82 GLU A N 1
ATOM 646 C CA . GLU A 1 82 ? -13.044 -17.780 13.880 1.00 76.00 82 GLU A CA 1
ATOM 647 C C . GLU A 1 82 ? -11.678 -17.233 14.320 1.00 76.00 82 GLU A C 1
ATOM 649 O O . GLU A 1 82 ? -10.932 -17.903 15.036 1.00 76.00 82 GLU A O 1
ATOM 654 N N . GLU A 1 83 ? -11.368 -15.990 13.945 1.00 85.19 83 GLU A N 1
ATOM 655 C CA . GLU A 1 83 ? -10.072 -15.358 14.163 1.00 85.19 83 GLU A CA 1
ATOM 656 C C . GLU A 1 83 ? -10.196 -14.076 14.999 1.00 85.19 83 GLU A C 1
ATOM 658 O O . GLU A 1 83 ? -11.146 -13.299 14.877 1.00 85.19 83 GLU A O 1
ATOM 663 N N . SER A 1 84 ? -9.192 -13.805 15.838 1.00 89.38 84 SER A N 1
ATOM 664 C CA . SER A 1 84 ? -9.048 -12.473 16.438 1.00 89.38 84 SER A CA 1
ATOM 665 C C . SER A 1 84 ? -8.700 -11.431 15.369 1.00 89.38 84 SER A C 1
ATOM 667 O O . SER A 1 84 ? -8.063 -11.753 14.369 1.00 89.38 84 SER A O 1
ATOM 669 N N . THR A 1 85 ? -9.019 -10.154 15.608 1.00 89.62 85 THR A N 1
ATOM 670 C CA . THR A 1 85 ? -8.680 -9.051 14.686 1.00 89.62 85 THR A CA 1
ATOM 671 C C . THR A 1 85 ? -7.217 -9.037 14.267 1.00 89.62 85 THR A C 1
ATOM 673 O O . THR A 1 85 ? -6.904 -8.787 13.106 1.00 89.62 85 THR A O 1
ATOM 676 N N . GLN A 1 86 ? -6.320 -9.328 15.205 1.00 91.19 86 GLN A N 1
ATOM 677 C CA . GLN A 1 86 ? -4.899 -9.407 14.914 1.00 91.19 86 GLN A CA 1
ATOM 678 C C . GLN A 1 86 ? -4.576 -10.560 13.956 1.00 91.19 86 GLN A C 1
ATOM 680 O O . GLN A 1 86 ? -3.800 -10.360 13.027 1.00 91.19 86 GLN A O 1
ATOM 685 N N . GLN A 1 87 ? -5.134 -11.751 14.196 1.00 92.69 87 GLN A N 1
ATOM 686 C CA . GLN A 1 87 ? -4.898 -12.926 13.351 1.00 92.69 87 GLN A CA 1
ATOM 687 C C . GLN A 1 87 ? -5.435 -12.688 11.941 1.00 92.69 87 GLN A C 1
ATOM 689 O O . GLN A 1 87 ? -4.659 -12.775 10.995 1.00 92.69 87 GLN A O 1
ATOM 694 N N . ALA A 1 88 ? -6.684 -12.231 11.827 1.00 94.69 88 ALA A N 1
ATOM 695 C CA . ALA A 1 88 ? -7.314 -11.916 10.547 1.00 94.69 88 ALA A CA 1
ATOM 696 C C . ALA A 1 88 ? -6.505 -10.906 9.729 1.00 94.69 88 ALA A C 1
ATOM 698 O O . ALA A 1 88 ? -6.312 -11.078 8.525 1.00 94.69 88 ALA A O 1
ATOM 699 N N . TRP A 1 89 ? -5.994 -9.863 10.386 1.00 95.94 89 TRP A N 1
ATOM 700 C CA . TRP A 1 89 ? -5.133 -8.878 9.745 1.00 95.94 89 TRP A CA 1
ATOM 701 C C . TRP A 1 89 ? -3.791 -9.470 9.309 1.00 95.94 89 TRP A C 1
ATOM 703 O O . TRP A 1 89 ? -3.353 -9.240 8.185 1.00 95.94 89 TRP A O 1
ATOM 713 N N . GLU A 1 90 ? -3.108 -10.192 10.199 1.00 95.38 90 GLU A N 1
ATOM 714 C CA . GLU A 1 90 ? -1.770 -10.720 9.932 1.00 95.38 90 GLU A CA 1
ATOM 715 C C . GLU A 1 90 ? -1.790 -11.807 8.852 1.00 95.38 90 GLU A C 1
ATOM 717 O O . GLU A 1 90 ? -0.937 -11.793 7.965 1.00 95.38 90 GLU A O 1
ATOM 722 N N . GLU A 1 91 ? -2.767 -12.711 8.878 1.00 95.50 91 GLU A N 1
ATOM 723 C CA . GLU A 1 91 ? -2.920 -13.750 7.860 1.00 95.50 91 GLU A CA 1
ATOM 724 C C . GLU A 1 91 ? -3.231 -13.162 6.486 1.00 95.50 91 GLU A C 1
ATOM 726 O O . GLU A 1 91 ? -2.587 -13.532 5.500 1.00 95.50 91 GLU A O 1
ATOM 731 N N . GLU A 1 92 ? -4.158 -12.206 6.420 1.00 97.00 92 GLU A N 1
ATOM 732 C CA . GLU A 1 92 ? -4.475 -11.548 5.159 1.00 97.00 92 GLU A CA 1
ATOM 733 C C . GLU A 1 92 ? -3.292 -10.731 4.638 1.00 97.00 92 GLU A C 1
ATOM 735 O O . GLU A 1 92 ? -2.983 -10.785 3.451 1.00 97.00 92 GLU A O 1
ATOM 740 N N . LEU A 1 93 ? -2.568 -10.028 5.514 1.00 97.94 93 LEU A N 1
ATOM 741 C CA . LEU A 1 93 ? -1.393 -9.250 5.123 1.00 97.94 93 LEU A CA 1
ATOM 742 C C . LEU A 1 93 ? -0.289 -10.156 4.569 1.00 97.94 93 LEU A C 1
ATOM 744 O O . LEU A 1 93 ? 0.343 -9.813 3.570 1.00 97.94 93 LEU A O 1
ATOM 748 N N . ASN A 1 94 ? -0.068 -11.321 5.183 1.00 97.00 94 ASN A N 1
ATOM 749 C CA . ASN A 1 94 ? 0.919 -12.291 4.712 1.00 97.00 94 ASN A CA 1
ATOM 750 C C . ASN A 1 94 ? 0.569 -12.834 3.321 1.00 97.00 94 ASN A C 1
ATOM 752 O O . ASN A 1 94 ? 1.469 -12.996 2.504 1.00 97.00 94 ASN A O 1
ATOM 756 N N . TYR A 1 95 ? -0.711 -13.086 3.037 1.00 96.75 95 TYR A N 1
ATOM 757 C CA . TYR A 1 95 ? -1.162 -13.506 1.709 1.00 96.75 95 TYR A CA 1
ATOM 758 C C . TYR A 1 95 ? -1.047 -12.361 0.693 1.00 96.75 95 TYR A C 1
ATOM 760 O O . TYR A 1 95 ? -0.325 -12.458 -0.299 1.00 96.75 95 TYR A O 1
ATOM 768 N N . TRP A 1 96 ? -1.694 -11.237 0.987 1.00 97.75 96 TRP A N 1
ATOM 769 C CA . TRP A 1 96 ? -1.814 -10.087 0.098 1.00 97.75 96 TRP A CA 1
ATOM 770 C C . TRP A 1 96 ? -0.469 -9.436 -0.251 1.00 97.75 96 TRP A C 1
ATOM 772 O O . TRP A 1 96 ? -0.268 -8.988 -1.379 1.00 97.75 96 TRP A O 1
ATOM 782 N N . SER A 1 97 ? 0.482 -9.418 0.690 1.00 96.94 97 SER A N 1
ATOM 783 C CA . SER A 1 97 ? 1.811 -8.828 0.474 1.00 96.94 97 SER A CA 1
ATOM 784 C C . SER A 1 97 ? 2.644 -9.538 -0.601 1.00 96.94 97 SER A C 1
ATOM 786 O O . SER A 1 97 ? 3.595 -8.945 -1.108 1.00 96.94 97 SER A O 1
ATOM 788 N N . THR A 1 98 ? 2.292 -10.773 -0.978 1.00 96.00 98 THR A N 1
ATOM 789 C CA . THR A 1 98 ? 3.014 -11.532 -2.014 1.00 96.00 98 THR A CA 1
ATOM 790 C C . THR A 1 98 ? 2.747 -11.037 -3.436 1.00 96.00 98 THR A C 1
ATOM 792 O O . THR A 1 98 ? 3.602 -11.211 -4.304 1.00 96.00 98 THR A O 1
ATOM 795 N N . ASP A 1 99 ? 1.617 -10.358 -3.652 1.00 94.06 99 ASP A N 1
ATOM 796 C CA . ASP A 1 99 ? 1.121 -9.962 -4.975 1.00 94.06 99 ASP A CA 1
ATOM 797 C C . ASP A 1 99 ? 1.124 -8.438 -5.200 1.00 94.06 99 ASP A C 1
ATOM 799 O O . ASP A 1 99 ? 0.576 -7.938 -6.188 1.00 94.06 99 ASP A O 1
ATOM 803 N N . VAL A 1 100 ? 1.737 -7.666 -4.296 1.00 97.00 100 VAL A N 1
ATOM 804 C CA . VAL A 1 100 ? 1.764 -6.198 -4.367 1.00 97.00 100 VAL A CA 1
ATOM 805 C C . VAL A 1 100 ? 3.176 -5.627 -4.375 1.00 97.00 100 VAL A C 1
ATOM 807 O O . VAL A 1 100 ? 4.125 -6.192 -3.844 1.00 97.00 100 VAL A O 1
ATOM 810 N N . ASP A 1 101 ? 3.309 -4.435 -4.952 1.00 96.62 101 ASP A N 1
ATOM 811 C CA . ASP A 1 101 ? 4.586 -3.739 -5.131 1.00 96.62 101 ASP A CA 1
ATOM 812 C C . ASP A 1 101 ? 5.041 -2.948 -3.885 1.00 96.62 101 ASP A C 1
ATOM 814 O O . ASP A 1 101 ? 5.676 -1.900 -4.001 1.00 96.62 101 ASP A O 1
ATOM 818 N N . LEU A 1 102 ? 4.716 -3.433 -2.685 1.00 97.19 102 LEU A N 1
ATOM 819 C CA . LEU A 1 102 ? 5.170 -2.834 -1.428 1.00 97.19 102 LEU A CA 1
ATOM 820 C C . LEU A 1 102 ? 6.584 -3.300 -1.064 1.00 97.19 102 LEU A C 1
ATOM 822 O O . LEU A 1 102 ? 6.985 -4.431 -1.334 1.00 97.19 102 LEU A O 1
ATOM 826 N N . ASP A 1 103 ? 7.341 -2.418 -0.418 1.00 96.44 103 ASP A N 1
ATOM 827 C CA . ASP A 1 103 ? 8.640 -2.764 0.147 1.00 96.44 103 ASP A CA 1
ATOM 828 C C . ASP A 1 103 ? 8.459 -3.402 1.533 1.00 96.44 103 ASP A C 1
ATOM 830 O O . ASP A 1 103 ? 7.481 -3.145 2.233 1.00 96.44 103 ASP A O 1
ATOM 834 N N . ALA A 1 104 ? 9.449 -4.175 1.991 1.00 96.50 104 ALA A N 1
ATOM 835 C CA . ALA A 1 104 ? 9.391 -4.861 3.289 1.00 96.50 104 ALA A CA 1
ATOM 836 C C . ALA A 1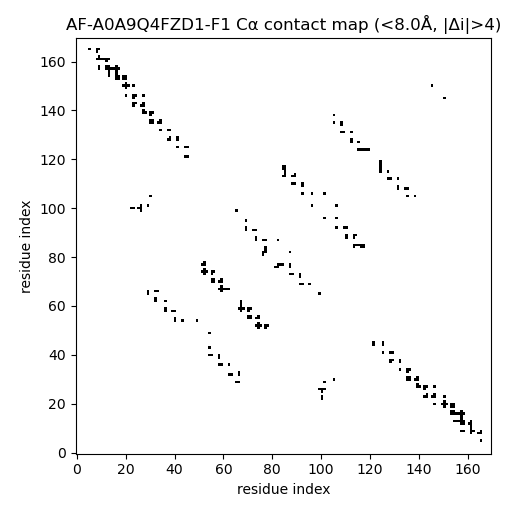 104 ? 9.061 -3.918 4.462 1.00 96.50 104 ALA A C 1
ATOM 838 O O . ALA A 1 104 ? 8.275 -4.262 5.338 1.00 96.50 104 ALA A O 1
ATOM 839 N N . LYS A 1 105 ? 9.595 -2.690 4.437 1.00 96.00 105 LYS A N 1
ATOM 840 C CA . LYS A 1 105 ? 9.297 -1.676 5.457 1.00 96.00 105 LYS A CA 1
ATOM 841 C C . LYS A 1 105 ? 7.822 -1.274 5.463 1.00 96.00 105 LYS A C 1
ATOM 843 O O . LYS A 1 105 ? 7.279 -1.038 6.536 1.00 96.00 105 LYS A O 1
ATOM 848 N N . ASP A 1 106 ? 7.194 -1.166 4.287 1.00 97.25 106 ASP A N 1
ATOM 849 C CA . ASP A 1 106 ? 5.770 -0.820 4.158 1.00 97.25 106 ASP A CA 1
ATOM 850 C C . ASP A 1 106 ? 4.923 -1.907 4.834 1.00 97.25 106 ASP A C 1
ATOM 852 O O . ASP A 1 106 ? 4.042 -1.609 5.642 1.00 97.25 106 ASP A O 1
ATOM 856 N N . ILE A 1 107 ? 5.262 -3.175 4.571 1.00 98.00 107 ILE A N 1
ATOM 857 C CA . ILE A 1 107 ? 4.614 -4.339 5.184 1.00 98.00 107 ILE A CA 1
ATOM 858 C C . ILE A 1 107 ? 4.829 -4.369 6.699 1.00 98.00 107 ILE A C 1
ATOM 860 O O . ILE A 1 107 ? 3.874 -4.605 7.436 1.00 98.00 107 ILE A O 1
ATOM 864 N N . ASP A 1 108 ? 6.035 -4.075 7.186 1.00 97.31 108 ASP A N 1
ATOM 865 C CA . ASP A 1 108 ? 6.329 -4.049 8.623 1.00 97.31 108 ASP A CA 1
ATOM 866 C C . ASP A 1 108 ? 5.471 -3.021 9.376 1.00 97.31 108 ASP A C 1
ATOM 868 O O . ASP A 1 108 ? 4.999 -3.304 10.480 1.00 97.31 108 ASP A O 1
ATOM 872 N N . ILE A 1 109 ? 5.230 -1.844 8.788 1.00 97.25 109 ILE A N 1
ATOM 873 C CA . ILE A 1 109 ? 4.356 -0.818 9.377 1.00 97.25 109 ILE A CA 1
ATOM 874 C C . ILE A 1 109 ? 2.902 -1.300 9.423 1.00 97.25 109 ILE A C 1
ATOM 876 O O . ILE A 1 109 ? 2.249 -1.185 10.463 1.00 97.25 109 ILE A O 1
ATOM 880 N N . LEU A 1 110 ? 2.404 -1.899 8.337 1.00 97.44 110 LEU A N 1
ATOM 881 C CA . LEU A 1 110 ? 1.055 -2.475 8.308 1.00 97.44 110 LEU A CA 1
ATOM 882 C C . LEU A 1 110 ? 0.909 -3.638 9.300 1.00 97.44 110 LEU A C 1
ATOM 884 O O . LEU A 1 110 ? -0.131 -3.778 9.943 1.00 97.44 110 LEU A O 1
ATOM 888 N N . LYS A 1 111 ? 1.954 -4.449 9.476 1.00 96.50 111 LYS A N 1
ATOM 889 C CA . LYS A 1 111 ? 1.984 -5.545 10.447 1.00 96.50 111 LYS A CA 1
ATOM 890 C C . LYS A 1 111 ? 1.927 -5.028 11.882 1.00 96.50 111 LYS A C 1
ATOM 892 O O . LYS A 1 111 ? 1.136 -5.527 12.681 1.00 96.50 111 LYS A O 1
ATOM 897 N N . GLN A 1 112 ? 2.730 -4.015 12.208 1.00 94.00 112 GLN A N 1
ATOM 898 C CA . GLN A 1 112 ? 2.714 -3.373 13.525 1.00 94.00 112 GLN A CA 1
ATOM 899 C C . GLN A 1 112 ? 1.342 -2.781 13.840 1.00 94.00 112 GLN A C 1
ATOM 901 O O . GLN A 1 112 ? 0.837 -2.970 14.943 1.00 94.00 112 GLN A O 1
ATOM 906 N N . PHE A 1 113 ? 0.696 -2.138 12.866 1.00 94.06 113 PHE A N 1
ATOM 907 C CA . PHE A 1 113 ? -0.672 -1.660 13.030 1.00 94.06 113 PHE A CA 1
ATOM 908 C C . PHE A 1 113 ? -1.649 -2.801 13.363 1.00 94.06 113 PHE A C 1
ATOM 910 O O . PHE A 1 113 ? -2.374 -2.717 14.357 1.00 94.06 113 PHE A O 1
ATOM 917 N N . GLY A 1 114 ? -1.590 -3.912 12.624 1.00 92.62 114 GLY A N 1
ATOM 918 C CA . GLY A 1 114 ? -2.367 -5.127 12.902 1.00 92.62 114 GLY A CA 1
ATOM 919 C C . GLY A 1 114 ? -2.247 -5.638 14.338 1.00 92.62 114 GLY A C 1
ATOM 920 O O . GLY A 1 114 ? -3.234 -6.020 14.960 1.00 92.62 114 GLY A O 1
ATOM 921 N N . GLN A 1 115 ? -1.043 -5.571 14.910 1.00 90.50 115 GLN A N 1
ATOM 922 C CA . GLN A 1 115 ? -0.769 -5.996 16.288 1.00 90.50 115 GLN A CA 1
ATOM 923 C C . GLN A 1 115 ? -1.394 -5.098 17.357 1.00 90.50 115 GLN A C 1
ATOM 925 O O . GLN A 1 115 ? -1.409 -5.476 18.530 1.00 90.50 115 GLN A O 1
ATOM 930 N N . THR A 1 116 ? -1.872 -3.914 16.989 1.00 86.50 116 THR A N 1
ATOM 931 C CA . THR A 1 116 ? -2.469 -2.948 17.920 1.00 86.50 116 THR A CA 1
ATOM 932 C C . THR A 1 116 ? -3.990 -2.896 17.847 1.00 86.50 116 THR A C 1
ATOM 934 O O . THR A 1 116 ? -4.624 -2.477 18.815 1.00 86.50 116 THR A O 1
ATOM 937 N N . LEU A 1 117 ? -4.574 -3.369 16.741 1.00 83.31 117 LEU A N 1
ATOM 938 C CA . LEU A 1 117 ? -6.015 -3.381 16.515 1.00 83.31 117 LEU A CA 1
ATOM 939 C C . LEU A 1 117 ? -6.759 -4.168 17.607 1.00 83.31 117 LEU A C 1
ATOM 941 O O . LEU A 1 117 ? -6.514 -5.355 17.821 1.00 83.31 117 LEU A O 1
ATOM 945 N N . GLY A 1 118 ? -7.698 -3.499 18.283 1.00 74.62 118 GLY A N 1
ATOM 946 C CA . GLY A 1 118 ? -8.609 -4.114 19.256 1.00 74.62 118 GLY A CA 1
ATOM 947 C C . GLY A 1 118 ? -8.006 -4.384 20.639 1.00 74.62 118 GLY A C 1
ATOM 948 O O . GLY A 1 118 ? -8.640 -5.047 21.457 1.00 74.62 118 GLY A O 1
ATOM 949 N N . ARG A 1 119 ? -6.791 -3.890 20.917 1.00 75.62 119 ARG A N 1
ATOM 950 C CA . ARG A 1 119 ? -6.096 -4.087 22.206 1.00 75.62 119 ARG A CA 1
ATOM 951 C C . ARG A 1 119 ? -6.132 -2.879 23.139 1.00 75.62 119 ARG A C 1
ATOM 953 O O . ARG A 1 119 ? -5.757 -3.007 24.303 1.00 75.62 119 ARG A O 1
ATOM 960 N N . GLN A 1 120 ? -6.514 -1.715 22.628 1.00 76.19 120 GLN A N 1
ATOM 961 C CA . GLN A 1 120 ? -6.516 -0.454 23.366 1.00 76.19 120 GLN A CA 1
ATOM 962 C C . GLN A 1 120 ? -7.938 0.083 23.525 1.00 76.19 120 GLN A C 1
ATOM 964 O O . GLN A 1 120 ? -8.856 -0.334 22.819 1.00 76.19 120 GLN A O 1
ATOM 969 N N . ASP A 1 121 ? -8.111 1.016 24.461 1.00 82.06 121 ASP A N 1
ATOM 9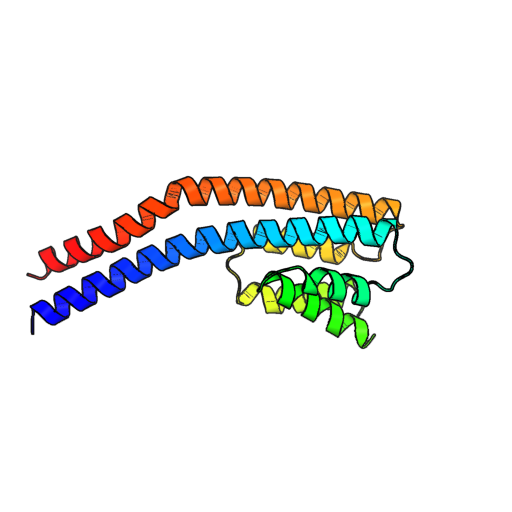70 C CA . ASP A 1 121 ? -9.305 1.853 24.490 1.00 82.06 121 ASP A CA 1
ATOM 971 C C . ASP A 1 121 ? -9.385 2.728 23.226 1.00 82.06 121 ASP A C 1
ATOM 973 O O . ASP A 1 121 ? -8.447 2.810 22.428 1.00 82.06 121 ASP A O 1
ATOM 977 N N . ILE A 1 122 ? -10.534 3.375 23.020 1.00 79.62 122 ILE A N 1
ATOM 978 C CA . ILE A 1 122 ? -10.807 4.156 21.804 1.00 79.62 122 ILE A CA 1
ATOM 979 C C . ILE A 1 122 ? -9.745 5.252 21.597 1.00 79.62 122 ILE A C 1
ATOM 981 O O . ILE A 1 122 ? -9.277 5.452 20.476 1.00 79.62 122 ILE A O 1
ATOM 985 N N . GLU A 1 123 ? -9.315 5.933 22.667 1.00 84.00 123 GLU A N 1
ATOM 986 C CA . GLU A 1 123 ? -8.279 6.969 22.576 1.00 84.00 123 GLU A CA 1
ATOM 987 C C . GLU A 1 123 ? -6.908 6.406 22.182 1.00 84.00 123 GLU A C 1
ATOM 989 O O . GLU A 1 123 ? -6.208 7.012 21.365 1.00 84.00 123 GLU A O 1
ATOM 994 N N . GLY A 1 124 ? -6.506 5.262 22.742 1.00 86.75 124 GLY A N 1
ATOM 995 C CA . GLY A 1 124 ? -5.272 4.581 22.363 1.00 86.75 124 GLY A CA 1
ATOM 996 C C . GLY A 1 124 ? -5.303 4.120 20.908 1.00 86.75 124 GLY A C 1
ATOM 997 O O . GLY A 1 124 ? -4.403 4.461 20.136 1.00 86.75 124 GLY A O 1
ATOM 998 N N . GLN A 1 125 ? -6.383 3.445 20.504 1.00 86.12 125 GLN A N 1
ATOM 999 C CA . GLN A 1 125 ? -6.575 2.963 19.135 1.00 86.12 125 GLN A CA 1
ATOM 1000 C C . GLN A 1 125 ? -6.470 4.110 18.121 1.00 86.12 125 GLN A C 1
ATOM 1002 O O . GLN A 1 125 ? -5.785 3.977 17.106 1.00 86.12 125 GLN A O 1
ATOM 1007 N N . ARG A 1 126 ? -7.076 5.261 18.426 1.00 88.12 126 ARG A N 1
ATOM 1008 C CA . ARG A 1 126 ? -6.991 6.478 17.612 1.00 88.12 126 ARG A CA 1
ATOM 1009 C C . ARG A 1 126 ? -5.566 7.002 17.475 1.00 88.12 126 ARG A C 1
ATOM 1011 O O . ARG A 1 126 ? -5.105 7.251 16.362 1.00 88.12 126 ARG A O 1
ATOM 1018 N N . LYS A 1 127 ? -4.830 7.128 18.584 1.00 90.44 127 LYS A N 1
ATOM 1019 C CA . LYS A 1 127 ? -3.417 7.553 18.548 1.00 90.44 127 LYS A CA 1
ATOM 1020 C C . LYS A 1 127 ? -2.579 6.624 17.677 1.00 90.44 127 LYS A C 1
ATOM 1022 O O . LYS A 1 127 ? -1.716 7.087 16.937 1.00 90.44 127 LYS A O 1
ATOM 1027 N N . GLN A 1 128 ? -2.848 5.325 17.737 1.00 91.19 128 GLN A N 1
ATOM 1028 C CA . GLN A 1 128 ? -2.118 4.339 16.958 1.00 91.19 128 GLN A CA 1
ATOM 1029 C C . GLN A 1 128 ? -2.471 4.373 15.464 1.00 91.19 128 GLN A C 1
ATOM 1031 O O . GLN A 1 128 ? -1.577 4.225 14.624 1.00 91.19 128 GLN A O 1
ATOM 1036 N N . ILE A 1 129 ? -3.738 4.619 15.117 1.00 92.19 129 ILE A N 1
ATOM 1037 C CA . ILE A 1 129 ? -4.153 4.866 13.730 1.00 92.19 129 ILE A CA 1
ATOM 1038 C C . ILE A 1 129 ? -3.427 6.104 13.186 1.00 92.19 129 ILE A C 1
ATOM 1040 O O . ILE A 1 129 ? -2.776 6.015 12.148 1.00 92.19 129 ILE A O 1
ATOM 1044 N N . GLN A 1 130 ? -3.448 7.219 13.920 1.00 93.44 130 GLN A N 1
ATOM 1045 C CA . GLN A 1 130 ? -2.787 8.471 13.527 1.00 93.44 130 GLN A CA 1
ATOM 1046 C C . GLN A 1 130 ? -1.270 8.324 13.383 1.00 93.44 130 GLN A C 1
ATOM 1048 O O . GLN A 1 130 ? -0.673 8.821 12.428 1.00 93.44 130 GLN A O 1
ATOM 1053 N N . LEU A 1 131 ? -0.636 7.590 14.298 1.00 95.06 131 LEU A N 1
ATOM 1054 C CA . LEU A 1 131 ? 0.785 7.273 14.207 1.00 95.06 131 LEU A CA 1
ATOM 1055 C C . LEU A 1 131 ? 1.094 6.480 12.928 1.00 95.06 131 LEU A C 1
ATOM 1057 O O . LEU A 1 131 ? 2.038 6.796 12.206 1.00 95.06 131 LEU A O 1
ATOM 1061 N N . THR A 1 132 ? 0.274 5.475 12.620 1.00 96.44 132 THR A N 1
ATOM 1062 C CA . THR A 1 132 ? 0.438 4.649 11.416 1.00 96.44 132 THR A CA 1
ATOM 1063 C C . THR A 1 132 ? 0.209 5.466 10.143 1.00 96.44 132 THR A C 1
ATOM 1065 O O . THR A 1 132 ? 0.977 5.338 9.192 1.00 96.44 132 THR A O 1
ATOM 1068 N N . GLN A 1 133 ? -0.783 6.360 10.126 1.00 96.25 133 GLN A N 1
ATOM 1069 C CA . GLN A 1 133 ? -1.014 7.293 9.018 1.00 96.25 133 GLN A CA 1
ATOM 1070 C C . GLN A 1 133 ? 0.202 8.188 8.756 1.00 96.25 133 GLN A C 1
ATOM 1072 O O . GLN A 1 133 ? 0.599 8.332 7.603 1.00 96.25 133 GLN A O 1
ATOM 1077 N N . ALA A 1 134 ? 0.826 8.739 9.803 1.00 97.38 134 ALA A N 1
ATOM 1078 C CA . ALA A 1 134 ? 2.023 9.571 9.667 1.00 97.38 134 ALA A CA 1
ATOM 1079 C C . ALA A 1 134 ? 3.212 8.789 9.076 1.00 97.38 134 ALA A C 1
ATOM 1081 O O . ALA A 1 134 ? 3.962 9.310 8.242 1.00 97.38 134 ALA A O 1
ATOM 1082 N N . TYR A 1 135 ? 3.365 7.514 9.456 1.00 97.62 135 TYR A N 1
ATOM 1083 C CA . TYR A 1 135 ? 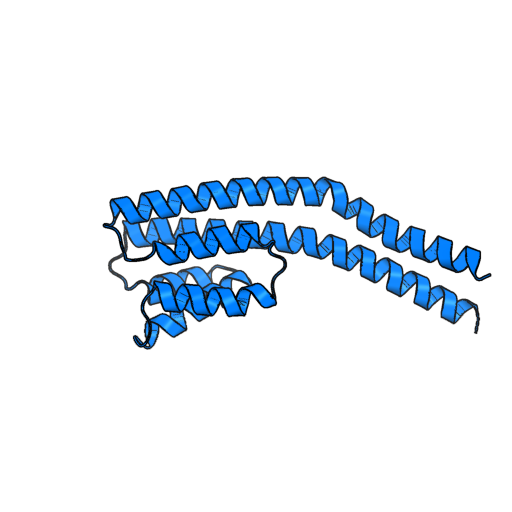4.341 6.631 8.819 1.00 97.62 135 TYR A CA 1
ATOM 1084 C C . TYR A 1 135 ? 4.014 6.404 7.341 1.00 97.62 135 TYR A C 1
ATOM 1086 O O . TYR A 1 135 ? 4.881 6.633 6.498 1.00 97.62 135 TYR A O 1
ATOM 1094 N N . LEU A 1 136 ? 2.774 6.029 7.008 1.00 97.88 136 LEU A N 1
ATOM 1095 C CA . LEU A 1 136 ? 2.356 5.815 5.618 1.00 97.88 136 LEU A CA 1
ATOM 1096 C C . LEU A 1 136 ? 2.513 7.076 4.762 1.00 97.88 136 LEU A C 1
ATOM 1098 O O . LEU A 1 136 ? 2.933 6.976 3.614 1.00 97.88 136 LEU A O 1
ATOM 1102 N N . GLU A 1 137 ? 2.239 8.260 5.310 1.00 98.19 137 GLU A N 1
ATOM 1103 C CA . GLU A 1 137 ? 2.455 9.534 4.624 1.00 98.19 137 GLU A CA 1
ATOM 1104 C C . GLU A 1 137 ? 3.935 9.758 4.299 1.00 98.19 137 GLU A C 1
ATOM 1106 O O . GLU A 1 137 ? 4.283 10.073 3.160 1.00 98.19 137 GLU A O 1
ATOM 1111 N N . THR A 1 138 ? 4.822 9.536 5.270 1.00 98.06 138 THR A N 1
ATOM 1112 C CA . THR A 1 138 ? 6.274 9.661 5.067 1.00 98.06 138 THR A CA 1
ATOM 1113 C C . THR A 1 138 ? 6.773 8.685 3.993 1.00 98.06 138 THR A C 1
ATOM 1115 O O . THR A 1 138 ? 7.607 9.025 3.146 1.00 98.06 138 THR A O 1
ATOM 1118 N N . MET A 1 139 ? 6.244 7.461 3.997 1.00 98.12 139 MET A N 1
ATOM 1119 C CA . MET A 1 139 ? 6.580 6.427 3.017 1.00 98.12 139 MET A CA 1
ATOM 1120 C C . MET A 1 139 ? 6.048 6.765 1.628 1.00 98.12 139 MET A C 1
ATOM 1122 O O . MET A 1 139 ? 6.783 6.621 0.654 1.00 98.12 139 MET A O 1
ATOM 1126 N N . GLU A 1 140 ? 4.812 7.262 1.534 1.00 98.44 140 GLU A N 1
ATOM 1127 C CA . GLU A 1 140 ? 4.202 7.727 0.289 1.00 98.44 140 GLU A CA 1
ATOM 1128 C C . GLU A 1 140 ? 5.028 8.863 -0.324 1.00 98.44 140 GLU A C 1
ATOM 1130 O O . GLU A 1 140 ? 5.338 8.823 -1.514 1.00 98.44 140 GLU A O 1
ATOM 1135 N N . GLN A 1 141 ? 5.434 9.850 0.480 1.00 98.31 141 GLN A N 1
ATOM 1136 C CA . GLN A 1 141 ? 6.275 10.960 0.025 1.00 98.31 141 GLN A CA 1
ATOM 1137 C C . GLN A 1 141 ? 7.627 10.455 -0.500 1.00 98.31 141 GLN A C 1
ATOM 1139 O O . GLN A 1 141 ? 8.035 10.809 -1.606 1.00 98.31 141 GLN A O 1
ATOM 1144 N N . THR A 1 142 ? 8.274 9.545 0.232 1.00 97.88 142 THR A N 1
ATOM 1145 C CA . THR A 1 142 ? 9.544 8.928 -0.187 1.00 97.88 142 THR A CA 1
ATOM 1146 C C . THR A 1 142 ? 9.387 8.115 -1.483 1.00 97.88 142 THR A C 1
ATOM 1148 O O . THR A 1 142 ? 10.241 8.164 -2.378 1.00 97.88 142 THR A O 1
ATOM 1151 N N . ALA A 1 143 ? 8.288 7.368 -1.616 1.00 98.06 143 ALA A N 1
ATOM 1152 C CA . ALA A 1 143 ? 7.967 6.597 -2.814 1.00 98.06 143 ALA A CA 1
ATOM 1153 C C . ALA A 1 143 ? 7.705 7.521 -4.012 1.00 98.06 143 ALA A C 1
ATOM 1155 O O . ALA A 1 143 ? 8.235 7.280 -5.095 1.00 98.06 143 ALA A O 1
ATOM 1156 N N . LEU A 1 144 ? 6.993 8.631 -3.803 1.00 98.25 144 LEU A N 1
ATOM 1157 C CA . LEU A 1 144 ? 6.726 9.643 -4.823 1.00 98.25 144 LEU A CA 1
ATOM 1158 C C . LEU A 1 144 ? 8.010 10.331 -5.309 1.00 98.25 144 LEU A C 1
ATOM 1160 O O . LEU A 1 144 ? 8.167 10.570 -6.507 1.00 98.25 144 LEU A O 1
ATOM 1164 N N . GLU A 1 145 ? 8.941 10.649 -4.412 1.00 98.00 145 GLU A N 1
ATOM 1165 C CA . GLU A 1 145 ? 10.255 11.187 -4.783 1.00 98.00 145 GLU A CA 1
ATOM 1166 C C . GLU A 1 145 ? 11.060 10.186 -5.618 1.00 98.00 145 GLU A C 1
ATOM 1168 O O . GLU A 1 145 ? 11.617 10.537 -6.663 1.00 98.00 145 GLU A O 1
ATOM 1173 N N . THR A 1 146 ? 11.065 8.921 -5.194 1.00 97.06 146 THR A N 1
ATOM 1174 C CA . THR A 1 146 ? 11.716 7.820 -5.916 1.00 97.06 146 THR A CA 1
ATOM 1175 C C . THR A 1 146 ? 11.099 7.637 -7.301 1.00 97.06 146 THR A C 1
ATOM 1177 O O . THR A 1 146 ? 11.824 7.561 -8.294 1.00 97.06 146 THR A O 1
ATOM 1180 N N . GLN A 1 147 ? 9.769 7.641 -7.391 1.00 97.31 147 GLN A N 1
ATOM 1181 C CA . GLN A 1 147 ? 9.030 7.583 -8.645 1.00 97.31 147 GLN A CA 1
ATOM 1182 C C . GLN A 1 147 ? 9.456 8.718 -9.576 1.00 97.31 147 GLN A C 1
ATOM 1184 O O . GLN A 1 147 ? 9.964 8.450 -10.662 1.00 97.31 147 GLN A O 1
ATOM 1189 N N . LYS A 1 148 ? 9.342 9.978 -9.136 1.00 96.81 148 LYS A N 1
ATOM 1190 C CA . LYS A 1 148 ? 9.708 11.154 -9.944 1.00 96.81 148 LYS A CA 1
ATOM 1191 C C . LYS A 1 148 ? 11.146 11.092 -10.455 1.00 96.81 148 LYS A C 1
ATOM 1193 O O . LYS A 1 148 ? 11.416 11.517 -11.576 1.00 96.81 148 LYS A O 1
ATOM 1198 N N . LYS A 1 149 ? 12.066 10.572 -9.640 1.00 95.81 149 LYS A N 1
ATOM 1199 C CA . LYS A 1 149 ? 13.487 10.476 -9.980 1.00 95.81 149 LYS A CA 1
ATOM 1200 C C . LYS A 1 149 ? 13.790 9.371 -10.993 1.00 95.81 149 LYS A C 1
ATOM 1202 O O . LYS A 1 149 ? 14.639 9.571 -11.859 1.00 95.81 149 LYS A O 1
ATOM 1207 N N . TYR A 1 150 ? 13.144 8.212 -10.878 1.00 96.44 150 TYR A N 1
ATOM 1208 C CA . TYR A 1 150 ? 13.566 7.001 -11.591 1.00 96.44 150 TYR A CA 1
ATOM 1209 C C . TYR A 1 150 ? 12.602 6.519 -12.679 1.00 96.44 150 TYR A C 1
ATOM 1211 O O . TYR A 1 150 ? 13.015 5.753 -13.546 1.00 96.44 150 TYR A O 1
ATOM 1219 N N . GLU A 1 151 ? 11.354 6.984 -12.702 1.00 94.25 151 GLU A N 1
ATOM 1220 C CA . GLU A 1 151 ? 10.339 6.568 -13.679 1.00 94.25 151 GLU A CA 1
ATOM 1221 C C . GLU A 1 151 ? 10.780 6.812 -15.132 1.00 94.25 151 GLU A C 1
ATOM 1223 O O . GLU A 1 151 ? 10.859 5.877 -15.932 1.00 94.25 151 GLU A O 1
ATOM 1228 N N . SER A 1 152 ? 11.137 8.052 -15.479 1.00 94.38 152 SER A N 1
ATOM 1229 C CA . SER A 1 152 ? 11.600 8.390 -16.833 1.00 94.38 152 SER A CA 1
ATOM 1230 C C . SER A 1 152 ? 12.929 7.711 -17.173 1.00 94.38 152 SER A C 1
ATOM 1232 O O . SER A 1 152 ? 13.156 7.319 -18.322 1.00 94.38 152 SER A O 1
ATOM 1234 N N . MET A 1 153 ? 13.784 7.518 -16.165 1.00 96.50 153 MET A N 1
ATOM 1235 C CA . MET A 1 153 ? 15.074 6.852 -16.303 1.00 96.50 153 MET A CA 1
ATOM 1236 C C . MET A 1 153 ? 14.899 5.378 -16.680 1.00 96.50 153 MET A C 1
ATOM 1238 O O . MET A 1 153 ? 15.512 4.940 -17.649 1.00 96.50 153 MET A O 1
ATOM 1242 N N . TYR A 1 154 ? 14.039 4.622 -15.989 1.00 96.62 154 TYR A N 1
ATOM 1243 C CA . TYR A 1 154 ? 13.801 3.208 -16.303 1.00 96.62 154 TYR A CA 1
ATOM 1244 C C . TYR A 1 154 ? 13.198 3.009 -17.692 1.00 96.62 154 TYR A C 1
ATOM 1246 O O . TYR A 1 154 ? 13.659 2.145 -18.441 1.00 96.62 154 TYR A O 1
ATOM 1254 N N . ARG A 1 155 ? 12.237 3.855 -18.083 1.00 95.25 155 ARG A N 1
ATOM 1255 C CA . ARG A 1 155 ? 11.664 3.818 -19.438 1.00 95.25 155 ARG A CA 1
ATOM 1256 C C . ARG A 1 155 ? 12.733 4.074 -20.504 1.00 95.25 155 ARG A C 1
ATOM 1258 O O . ARG A 1 155 ? 12.787 3.363 -21.505 1.00 95.25 155 ARG A O 1
ATOM 1265 N N . SER A 1 156 ? 13.607 5.053 -20.265 1.00 96.31 156 SER A N 1
ATOM 1266 C CA . SER A 1 156 ? 14.692 5.406 -21.188 1.00 96.31 156 SER A CA 1
ATOM 1267 C C . SER A 1 156 ? 15.763 4.315 -21.263 1.00 96.31 156 SER A C 1
ATOM 1269 O O . SER A 1 156 ? 16.187 3.956 -22.357 1.00 96.31 156 SER A O 1
ATOM 1271 N N . LEU A 1 157 ? 16.167 3.741 -20.125 1.00 96.00 157 LEU A N 1
ATOM 1272 C CA . LEU A 1 157 ? 17.145 2.651 -20.062 1.00 96.00 157 LEU A CA 1
ATOM 1273 C C . LEU A 1 157 ? 16.656 1.391 -20.780 1.00 96.00 157 LEU A C 1
ATOM 1275 O O . LEU A 1 157 ? 17.450 0.753 -21.466 1.00 96.00 157 LEU A O 1
ATOM 1279 N N . GLY A 1 158 ? 15.367 1.056 -20.681 1.00 96.00 158 GLY A N 1
ATOM 1280 C CA . GLY A 1 158 ? 14.795 -0.082 -21.406 1.00 96.00 158 GLY A CA 1
ATOM 1281 C C . GLY A 1 158 ? 14.923 0.066 -22.925 1.00 96.00 158 GLY A C 1
ATOM 1282 O O . GLY A 1 158 ? 15.385 -0.851 -23.606 1.00 96.00 158 GLY A O 1
ATOM 1283 N N . LEU A 1 159 ? 14.585 1.243 -23.459 1.00 97.12 159 LEU A N 1
ATOM 1284 C CA . LEU A 1 159 ? 14.701 1.519 -24.892 1.00 97.12 159 LEU A CA 1
ATOM 1285 C C . LEU A 1 159 ? 16.167 1.600 -25.344 1.00 97.12 159 LEU A C 1
ATOM 1287 O O . LEU A 1 159 ? 16.568 0.904 -26.277 1.00 97.12 159 LEU A O 1
ATOM 1291 N N . LEU A 1 160 ? 16.974 2.431 -24.678 1.00 97.31 160 LEU A N 1
ATOM 1292 C CA . LEU A 1 160 ? 18.375 2.657 -25.045 1.00 97.31 160 LEU A CA 1
ATOM 1293 C C . LEU A 1 160 ? 19.220 1.388 -24.890 1.00 97.31 160 LEU A C 1
ATOM 1295 O O . LEU A 1 160 ? 20.066 1.115 -25.736 1.00 97.31 160 LEU A O 1
ATOM 1299 N N . GLY A 1 161 ? 18.964 0.586 -23.854 1.00 96.69 161 GLY A N 1
ATOM 1300 C CA . GLY A 1 161 ? 19.621 -0.703 -23.652 1.00 96.69 161 GLY A CA 1
ATOM 1301 C C . GLY A 1 161 ? 19.294 -1.702 -24.762 1.00 96.69 161 GLY A C 1
ATOM 1302 O O . GLY A 1 161 ? 20.195 -2.362 -25.272 1.00 96.69 161 GLY A O 1
ATOM 1303 N N . GLY A 1 162 ? 18.033 -1.764 -25.202 1.00 96.25 162 GLY A N 1
ATOM 1304 C CA . GLY A 1 162 ? 17.635 -2.587 -26.350 1.00 96.25 162 GLY A CA 1
ATOM 1305 C C . GLY A 1 162 ? 18.320 -2.167 -27.643 1.00 96.25 162 GLY A C 1
ATOM 1306 O O . GLY A 1 162 ? 18.860 -3.008 -28.357 1.00 96.25 162 GLY A O 1
ATOM 1307 N N . LEU A 1 163 ? 18.347 -0.859 -27.920 1.00 97.25 163 LEU A N 1
ATOM 1308 C CA . LEU A 1 163 ? 19.045 -0.311 -29.085 1.00 97.25 163 LEU A CA 1
ATOM 1309 C C . LEU A 1 163 ? 20.541 -0.641 -29.054 1.00 97.25 163 LEU A C 1
ATOM 1311 O O . LEU A 1 163 ? 21.084 -1.085 -30.063 1.00 97.25 163 LEU A O 1
ATOM 1315 N N . LEU A 1 164 ? 21.193 -0.479 -27.900 1.00 97.38 164 LEU A N 1
ATOM 1316 C CA . LEU A 1 164 ? 22.603 -0.821 -27.721 1.00 97.38 164 LEU A CA 1
ATOM 1317 C C . LEU A 1 164 ? 22.867 -2.306 -28.007 1.00 97.38 164 LEU A C 1
ATOM 1319 O O . LEU A 1 164 ? 23.793 -2.625 -28.748 1.00 97.38 164 LEU A O 1
ATOM 1323 N N . LEU A 1 165 ? 22.038 -3.208 -27.471 1.00 96.44 165 LEU A N 1
ATOM 1324 C CA . LEU A 1 165 ? 22.164 -4.649 -27.716 1.00 96.44 165 LEU A CA 1
ATOM 1325 C C . LEU A 1 165 ? 21.999 -5.000 -29.195 1.00 96.44 165 LEU A C 1
ATOM 1327 O O . LEU A 1 165 ? 22.757 -5.814 -29.714 1.00 96.44 165 LEU A O 1
ATOM 1331 N N . VAL A 1 166 ? 21.044 -4.374 -29.886 1.00 96.44 166 VAL A N 1
ATOM 1332 C CA . VAL A 1 166 ? 20.870 -4.565 -31.331 1.00 96.44 166 VAL A CA 1
ATOM 1333 C C . VAL A 1 166 ? 22.114 -4.116 -32.094 1.00 96.44 166 VAL A C 1
ATOM 1335 O O . VAL A 1 166 ? 22.576 -4.856 -32.952 1.00 96.44 166 VAL A O 1
ATOM 1338 N N . ILE A 1 167 ? 22.691 -2.958 -31.759 1.00 95.75 167 ILE A N 1
ATOM 1339 C CA . ILE A 1 167 ? 23.919 -2.458 -32.401 1.00 95.75 167 ILE A CA 1
ATOM 1340 C C . ILE A 1 167 ? 25.097 -3.414 -32.180 1.00 95.75 167 ILE A C 1
ATOM 1342 O O . ILE A 1 167 ? 25.903 -3.586 -33.082 1.00 95.75 167 ILE A O 1
ATOM 1346 N N . MET A 1 168 ? 25.205 -4.039 -31.005 1.00 95.31 168 MET A N 1
ATOM 1347 C CA . MET A 1 168 ? 26.284 -4.991 -30.714 1.00 95.31 168 MET A CA 1
ATOM 1348 C C . MET A 1 168 ? 26.150 -6.332 -31.448 1.00 95.31 168 MET A C 1
ATOM 1350 O O . MET A 1 168 ? 27.144 -7.038 -31.595 1.00 95.31 168 MET A O 1
ATOM 1354 N N . LEU A 1 169 ? 24.930 -6.719 -31.830 1.00 91.38 169 LEU A N 1
ATOM 1355 C CA . LEU A 1 169 ? 24.633 -8.006 -32.473 1.00 91.38 169 LEU A CA 1
ATOM 1356 C C . LEU A 1 169 ? 24.594 -7.931 -34.006 1.00 91.38 169 LEU A C 1
ATOM 1358 O O . LEU A 1 169 ? 24.588 -8.980 -34.654 1.00 91.38 169 LEU A O 1
ATOM 1362 N N . LEU A 1 170 ? 24.510 -6.720 -34.559 1.00 85.69 170 LEU A N 1
ATOM 1363 C CA . LEU A 1 170 ? 24.606 -6.424 -35.991 1.00 85.69 170 LEU A CA 1
ATOM 1364 C C . LEU A 1 170 ? 26.069 -6.321 -36.430 1.00 85.69 170 LEU A C 1
ATOM 1366 O O . LEU A 1 170 ? 26.354 -6.811 -37.545 1.00 85.69 170 LEU A O 1
#

Solvent-accessible surface area (backbone atoms only — not comparable to full-atom values): 8743 Å² total; per-residue (Å²): 111,71,69,59,53,45,50,50,45,30,52,51,31,27,47,51,12,43,50,59,26,47,41,36,52,50,26,26,52,48,36,49,48,53,33,52,48,46,53,53,45,47,53,42,70,74,70,55,94,68,60,70,34,57,52,31,43,59,51,21,76,78,44,60,80,67,59,17,54,49,32,40,46,27,16,52,41,39,68,72,65,81,42,54,68,34,51,23,37,48,56,38,47,64,57,52,58,75,81,48,61,66,52,73,68,58,52,51,52,55,48,54,52,27,74,46,53,90,76,53,57,74,69,53,45,44,54,52,44,53,53,50,37,55,51,34,50,55,49,26,54,54,33,45,53,50,28,72,68,42,30,66,50,32,38,47,50,12,39,53,51,17,51,51,52,42,64,75,74,107

Secondary structure (DSSP, 8-state):
-HHHHHHHHHHHHHHHHHHHHHHHHHHHHHHHHHHHHHHHHHHHHHH--S-HHHHHHHHHTTS-TTHHHHHHHHHHHHHTTSS-HHHHHHHHHHHHGGGS---HHHHHHHHHHHTTTTSS-HHHHHHHHHHHHHHHHHHHHHHHHHHHHHHHHHHHHHHHHHHHHHHHH-

pLDDT: mean 93.22, std 7.05, range [61.69, 98.56]

Radius of gyration: 20.72 Å; Cα contacts (8 Å, |Δi|>4): 178; chains: 1; bounding box: 48×29×64 Å

Mean predicted aligned error: 4.42 Å

Sequence (170 aa):
MMWLGAAIIILTSTGVGWELSKRLERRTTLLRHMKVALETLDTEVTFAMIPLWEAFEQIAKQLPAPAKDFLNGVSTRLKDNEESTQQAWEEELNYWSTDVDLDAKDIDILKQFGQTLGRQDIEGQRKQIQLTQAYLETMEQTALETQKKYESMYRSLGLLGGLLLVIMLL

Foldseek 3Di:
DLVVVLVVLLVVLLVQLQVVLVLLVQQLLLLVLVLVLLVQVLVCLVPPPDDPLVSLQVSLVVGDPPNSVLSPQLSVVVVVVPDDQLRSNQVSLVVSVVPGSYDPVLSVLSNVLSVPPPVDDSVSNSVSSVVSSVVSVVVSVVSVVVSVVCNV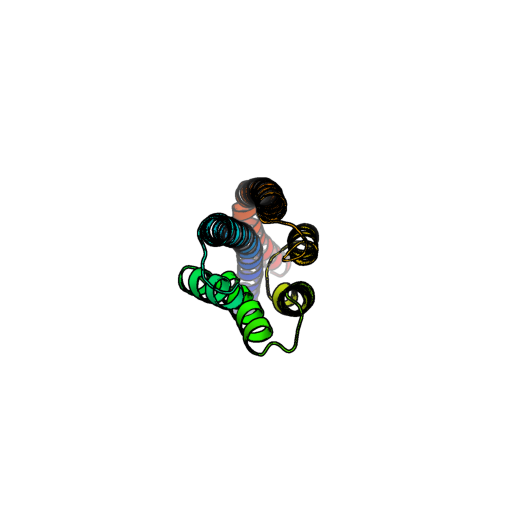VSSVCSNVVSVVVSVVVD